Protein AF-A0A0C2BI35-F1 (afdb_monomer_lite)

Secondary structure (DSSP, 8-state):
--HHHHHHHHHHHHHHHHHHHHHHHHHHHHHHHS-GGGGGGGHHHHHTTTT-S-HHHHHHHHHHHHHHHHH-HHHHHHHHHHHHHHHHHTTSTT----------------

Organism: NCBI:txid51022

Foldseek 3Di:
DPPVLVVVLVVLLVCCLPPVVPCVVVSLVVLVPDDLVSCLVVLVVLVVCCPRPDPSSNVSSVVSVVVCCVVPVVSHVVVVVVVVVVVVVVVPPPDPPDPPDDDDDDDDDD

pLDDT: mean 82.6, std 16.99, range [40.78, 96.31]

Structure (mmCIF, N/CA/C/O backbone):
data_AF-A0A0C2BI35-F1
#
_entry.id   AF-A0A0C2BI35-F1
#
loop_
_atom_site.group_PDB
_atom_site.id
_atom_site.type_symbol
_atom_site.label_atom_id
_atom_site.label_alt_id
_atom_site.label_comp_id
_atom_site.label_asym_id
_atom_site.label_entity_id
_atom_site.label_seq_id
_atom_site.pdbx_PDB_ins_code
_atom_site.Cartn_x
_atom_site.Cartn_y
_atom_site.Cartn_z
_atom_site.occupancy
_atom_site.B_iso_or_equiv
_atom_site.auth_seq_id
_atom_site.auth_comp_id
_atom_site.auth_asym_id
_atom_site.auth_atom_id
_atom_site.pdbx_PDB_model_num
ATOM 1 N N . GLY A 1 1 ? 4.440 -2.153 -14.058 1.00 60.31 1 GLY A N 1
ATOM 2 C CA . GLY A 1 1 ? 3.073 -2.559 -14.438 1.00 60.31 1 GLY A CA 1
ATOM 3 C C . GLY A 1 1 ? 2.647 -1.837 -15.695 1.00 60.31 1 GLY A C 1
ATOM 4 O O . GLY A 1 1 ? 3.316 -0.893 -16.102 1.00 60.31 1 GLY A O 1
ATOM 5 N N . THR A 1 2 ? 1.557 -2.258 -16.334 1.00 79.81 2 THR A N 1
ATOM 6 C CA . THR A 1 2 ? 0.955 -1.479 -17.428 1.00 79.81 2 THR A CA 1
ATOM 7 C C . THR A 1 2 ? 0.304 -0.211 -16.860 1.00 79.81 2 THR A C 1
ATOM 9 O O . THR A 1 2 ? -0.189 -0.221 -15.732 1.00 79.81 2 THR A O 1
ATOM 12 N N . ILE A 1 3 ? 0.274 0.887 -17.625 1.00 79.38 3 ILE A N 1
ATOM 13 C CA . ILE A 1 3 ? -0.298 2.180 -17.182 1.00 79.38 3 ILE A CA 1
ATOM 14 C C . ILE A 1 3 ? -1.752 2.010 -16.697 1.00 79.38 3 ILE A C 1
ATOM 16 O O . ILE A 1 3 ? -2.155 2.601 -15.696 1.00 79.38 3 ILE A O 1
ATOM 20 N N . GLY A 1 4 ? -2.518 1.133 -17.357 1.00 85.06 4 GLY A N 1
ATOM 21 C CA . GLY A 1 4 ? -3.879 0.781 -16.947 1.00 85.06 4 GLY A CA 1
ATOM 22 C C . GLY A 1 4 ? -3.951 0.122 -15.566 1.00 85.06 4 GLY A C 1
ATOM 23 O O . GLY A 1 4 ? -4.834 0.461 -14.782 1.00 85.06 4 GLY A O 1
ATOM 24 N N . SER A 1 5 ? -2.995 -0.751 -15.230 1.00 88.19 5 SER A N 1
ATOM 25 C CA . SER A 1 5 ? -2.926 -1.404 -13.916 1.00 88.19 5 SER A CA 1
ATOM 26 C C . SER A 1 5 ? -2.629 -0.404 -12.801 1.00 88.19 5 SER A C 1
ATOM 28 O O . SER A 1 5 ? -3.283 -0.445 -11.766 1.00 88.19 5 SER A O 1
ATOM 30 N N . VAL A 1 6 ? -1.683 0.517 -13.018 1.00 92.31 6 VAL A N 1
ATOM 31 C CA . VAL A 1 6 ? -1.332 1.555 -12.029 1.00 92.31 6 VAL A CA 1
ATOM 32 C C . VAL A 1 6 ? -2.505 2.513 -11.805 1.00 92.31 6 VAL A C 1
ATOM 34 O O . VAL A 1 6 ? -2.829 2.863 -10.673 1.00 92.31 6 VAL A O 1
ATOM 37 N N . SER A 1 7 ? -3.194 2.910 -12.879 1.00 94.44 7 SER A N 1
ATOM 38 C CA . SER A 1 7 ? -4.387 3.755 -12.767 1.00 94.44 7 SER A CA 1
ATOM 39 C C . SER A 1 7 ? -5.510 3.059 -11.990 1.00 94.44 7 SER A C 1
ATOM 41 O O . SER A 1 7 ? -6.158 3.686 -11.150 1.00 94.44 7 SER A O 1
ATOM 43 N N . ALA A 1 8 ? -5.722 1.762 -12.232 1.00 94.50 8 ALA A N 1
ATOM 44 C CA . ALA A 1 8 ? -6.727 0.979 -11.525 1.00 94.50 8 ALA A CA 1
ATOM 45 C C . ALA A 1 8 ? -6.407 0.847 -10.028 1.00 94.50 8 ALA A C 1
ATOM 47 O O . ALA A 1 8 ? -7.272 1.141 -9.203 1.00 94.50 8 ALA A O 1
ATOM 48 N N . THR A 1 9 ? -5.173 0.483 -9.661 1.00 95.12 9 THR A N 1
ATOM 49 C CA . THR A 1 9 ? -4.785 0.322 -8.249 1.00 95.12 9 THR A CA 1
ATOM 50 C C . THR A 1 9 ? -4.858 1.638 -7.477 1.00 95.12 9 THR A 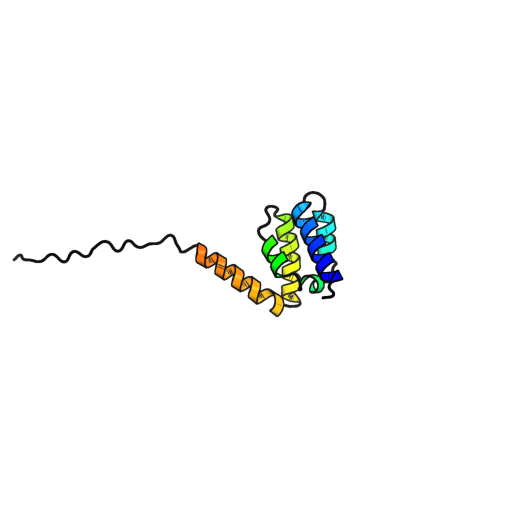C 1
ATOM 52 O O . THR A 1 9 ? -5.372 1.653 -6.359 1.00 95.12 9 THR A O 1
ATOM 55 N N . LEU A 1 10 ? -4.467 2.767 -8.082 1.00 96.31 10 LEU A N 1
ATOM 56 C CA . LEU A 1 10 ? -4.634 4.093 -7.469 1.00 96.31 10 LEU A CA 1
ATOM 57 C C . LEU A 1 10 ? -6.104 4.490 -7.298 1.00 96.31 10 LEU A C 1
ATOM 59 O O . LEU A 1 10 ? -6.460 5.075 -6.275 1.00 96.31 10 LEU A O 1
ATOM 63 N N . ARG A 1 11 ? -6.972 4.179 -8.270 1.00 95.75 11 ARG A N 1
ATOM 64 C CA . ARG A 1 11 ? -8.416 4.442 -8.149 1.00 95.75 11 ARG A CA 1
ATOM 65 C C . ARG A 1 11 ? -9.039 3.617 -7.031 1.00 95.75 11 ARG A C 1
ATOM 67 O O . ARG A 1 11 ? -9.788 4.176 -6.238 1.00 95.75 11 ARG A O 1
ATOM 74 N N . ILE A 1 12 ? -8.698 2.331 -6.934 1.00 95.50 12 ILE A N 1
ATOM 75 C CA . ILE A 1 12 ? -9.182 1.456 -5.856 1.00 95.50 12 ILE A CA 1
ATOM 76 C C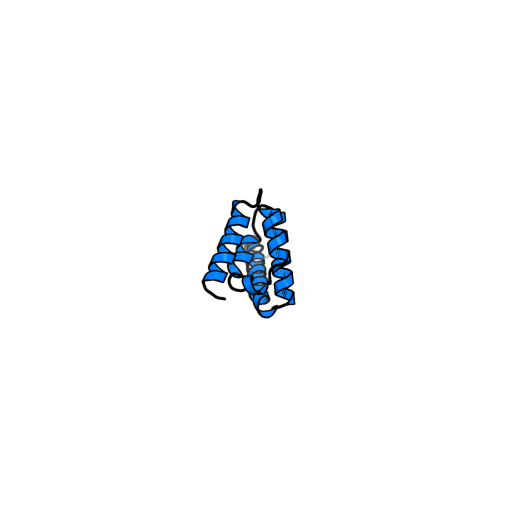 . ILE A 1 12 ? -8.689 1.965 -4.497 1.00 95.50 12 ILE A C 1
ATOM 78 O O . ILE A 1 12 ? -9.491 2.114 -3.579 1.00 95.50 12 ILE A O 1
ATOM 82 N N . LEU A 1 13 ? -7.405 2.320 -4.380 1.00 95.38 13 LEU A N 1
ATOM 83 C CA . LEU A 1 13 ? -6.853 2.903 -3.155 1.00 95.38 13 LEU A CA 1
ATOM 84 C C . LEU A 1 13 ? -7.542 4.228 -2.787 1.00 95.38 13 LEU A C 1
ATOM 86 O O . LEU A 1 13 ? -7.820 4.485 -1.619 1.00 95.38 13 LEU A O 1
ATOM 90 N N . GLY A 1 14 ? -7.845 5.063 -3.783 1.00 94.44 14 GLY A N 1
ATOM 91 C CA . GLY A 1 14 ? -8.570 6.316 -3.595 1.00 94.44 14 GLY A CA 1
ATOM 92 C C . GLY A 1 14 ? -10.017 6.114 -3.142 1.00 94.44 14 GLY A C 1
ATOM 93 O O . GLY A 1 14 ? -10.490 6.872 -2.299 1.00 94.44 14 GLY A O 1
ATOM 94 N N . LEU A 1 15 ? -10.706 5.094 -3.664 1.00 94.94 15 LEU A N 1
ATOM 95 C CA . LEU A 1 15 ? -12.049 4.712 -3.219 1.00 94.94 15 LEU A CA 1
ATOM 96 C C . LEU A 1 15 ? -12.025 4.209 -1.779 1.00 94.94 15 LEU A C 1
ATOM 98 O O . LEU A 1 15 ? -12.828 4.674 -0.974 1.00 94.94 15 LEU A O 1
ATOM 102 N N . LEU A 1 16 ? -11.067 3.340 -1.443 1.00 93.25 16 LEU A N 1
ATOM 103 C CA . LEU A 1 16 ? -10.878 2.868 -0.076 1.00 93.25 16 LEU A CA 1
ATOM 104 C C . LEU A 1 16 ? -10.631 4.042 0.875 1.00 93.25 16 LEU A C 1
ATOM 106 O O . LEU A 1 16 ? -11.283 4.133 1.896 1.00 93.25 16 LEU A O 1
ATOM 110 N N . ALA A 1 17 ? -9.755 4.985 0.526 1.00 91.19 17 ALA A N 1
ATOM 111 C CA . ALA A 1 17 ? -9.435 6.112 1.404 1.00 91.19 17 ALA A CA 1
ATOM 112 C C . ALA A 1 17 ? -10.561 7.157 1.547 1.00 91.19 17 ALA A C 1
ATOM 114 O O . ALA A 1 17 ? -10.553 7.920 2.507 1.00 91.19 17 ALA A O 1
ATOM 115 N N . LYS A 1 18 ? -11.491 7.259 0.586 1.00 92.75 18 LYS A N 1
ATOM 116 C CA . LYS A 1 18 ? -12.567 8.273 0.598 1.00 92.75 18 LYS A CA 1
ATOM 117 C C . LYS A 1 18 ? -13.922 7.737 1.049 1.00 92.75 18 LYS A C 1
ATOM 119 O O . LYS A 1 18 ? -14.734 8.505 1.549 1.00 92.75 18 LYS A O 1
ATOM 124 N N . HIS A 1 19 ? -14.181 6.457 0.808 1.00 93.12 19 HIS A N 1
ATOM 125 C CA . HIS A 1 19 ? -15.493 5.831 0.975 1.00 93.12 19 HIS A CA 1
ATOM 126 C C . HIS A 1 19 ? -15.388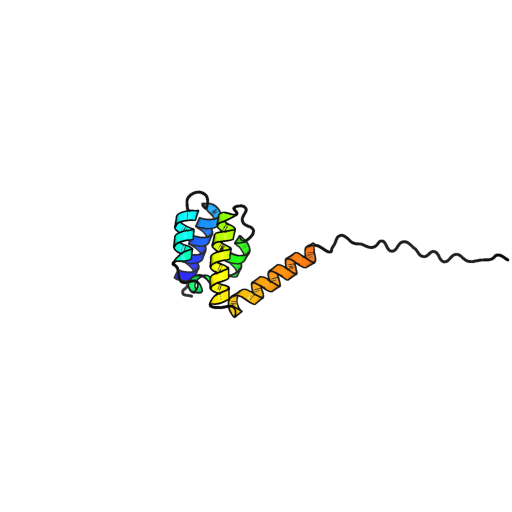 4.497 1.726 1.00 93.12 19 HIS A C 1
ATOM 128 O O . HIS A 1 19 ? -16.170 3.576 1.477 1.00 93.12 19 HIS A O 1
ATOM 134 N N . ALA A 1 20 ? -14.406 4.382 2.624 1.00 88.19 20 ALA A N 1
ATOM 135 C CA . ALA A 1 20 ? -14.169 3.179 3.413 1.00 88.19 20 ALA A CA 1
ATOM 136 C C . ALA A 1 20 ? -15.427 2.705 4.152 1.00 88.19 20 ALA A C 1
ATOM 138 O O . ALA A 1 20 ? -15.691 1.511 4.151 1.00 88.19 20 ALA A O 1
ATOM 139 N N . ASP A 1 21 ? -16.231 3.621 4.696 1.00 88.94 21 ASP A N 1
ATOM 140 C CA . ASP A 1 21 ? -17.414 3.302 5.510 1.00 88.94 21 ASP A CA 1
ATOM 141 C C . ASP A 1 21 ? -18.402 2.344 4.824 1.00 88.94 21 ASP A C 1
ATOM 143 O O . ASP A 1 21 ? -19.085 1.571 5.487 1.00 88.94 21 ASP A O 1
ATOM 147 N N . PHE A 1 22 ? -18.466 2.376 3.489 1.00 90.62 22 PHE A N 1
ATOM 148 C CA . PHE A 1 22 ? -19.378 1.545 2.698 1.00 90.62 22 PHE A CA 1
ATOM 149 C C . PHE A 1 22 ? -18.661 0.496 1.850 1.00 90.62 22 PHE A C 1
ATOM 151 O O . PHE A 1 22 ? -19.237 -0.543 1.533 1.00 90.62 22 PHE A O 1
ATOM 158 N N . LEU A 1 23 ? -17.430 0.783 1.419 1.00 92.69 23 LEU A N 1
ATOM 159 C CA . LEU A 1 23 ? -16.722 -0.041 0.438 1.00 92.69 23 LEU A CA 1
ATOM 160 C C . LEU A 1 23 ? -15.640 -0.928 1.049 1.00 92.69 23 LEU A C 1
ATOM 162 O O . LEU A 1 23 ? -15.100 -1.768 0.327 1.00 92.69 23 LEU A O 1
ATOM 166 N N . HIS A 1 24 ? -15.317 -0.752 2.335 1.00 93.31 24 HIS A N 1
ATOM 167 C CA . HIS A 1 24 ? -14.234 -1.472 2.998 1.00 93.31 24 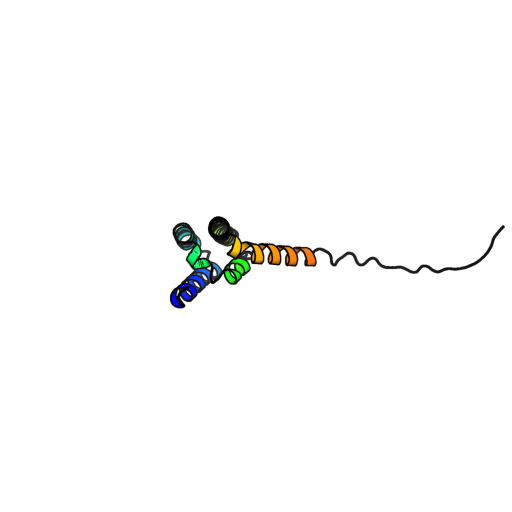HIS A CA 1
ATOM 168 C C . HIS A 1 24 ? -14.331 -2.982 2.774 1.00 93.31 24 HIS A C 1
ATOM 170 O O . HIS A 1 24 ? -13.406 -3.553 2.214 1.00 93.31 24 HIS A O 1
ATOM 176 N N . ASP A 1 25 ? -15.459 -3.609 3.106 1.00 93.50 25 ASP A N 1
ATOM 177 C CA . ASP A 1 25 ? -15.577 -5.074 3.091 1.00 93.50 25 ASP A CA 1
ATOM 178 C C . ASP A 1 25 ? -15.380 -5.675 1.694 1.00 93.50 25 ASP A C 1
ATOM 180 O O . ASP A 1 25 ? -14.697 -6.688 1.523 1.00 93.50 25 ASP A O 1
ATOM 184 N N . VAL A 1 26 ? -15.933 -5.020 0.668 1.00 94.75 26 VAL A N 1
ATOM 185 C CA . VAL A 1 26 ? -15.795 -5.454 -0.729 1.00 94.75 26 VAL A CA 1
ATOM 186 C C . VAL A 1 26 ? -14.359 -5.268 -1.211 1.00 94.75 26 VAL A C 1
ATOM 188 O O . VAL A 1 26 ? -13.799 -6.162 -1.852 1.00 94.75 26 VAL A O 1
ATOM 191 N N . ILE A 1 27 ? -13.749 -4.117 -0.910 1.00 93.69 27 ILE A N 1
ATOM 192 C CA . ILE A 1 27 ? -12.377 -3.825 -1.330 1.00 93.69 27 ILE A CA 1
ATOM 193 C C . ILE A 1 27 ? -11.396 -4.733 -0.596 1.00 93.69 27 ILE A C 1
ATOM 195 O O . ILE A 1 27 ? -10.533 -5.305 -1.247 1.00 93.69 27 ILE A O 1
ATOM 199 N N . ASP A 1 28 ? -11.538 -4.916 0.711 1.00 94.56 28 ASP A N 1
ATOM 200 C CA . ASP A 1 28 ? -10.677 -5.755 1.543 1.00 94.56 28 ASP A CA 1
ATOM 201 C C . ASP A 1 28 ? -10.733 -7.229 1.102 1.00 94.56 28 ASP A C 1
ATOM 203 O O . ASP A 1 28 ? -9.700 -7.879 0.905 1.00 94.56 28 ASP A O 1
ATOM 207 N N . GLN A 1 29 ? -11.929 -7.741 0.788 1.00 94.50 29 GLN A N 1
ATOM 208 C CA . GLN A 1 29 ? -12.056 -9.062 0.173 1.00 94.50 29 GLN A CA 1
ATOM 209 C C . GLN A 1 29 ? -11.347 -9.132 -1.189 1.00 94.50 29 GLN A C 1
ATOM 211 O O . GLN A 1 29 ? -10.637 -10.102 -1.469 1.00 94.50 29 GLN A O 1
ATOM 216 N N . GLY A 1 30 ? -11.489 -8.093 -2.016 1.00 93.31 30 GLY A N 1
ATOM 217 C CA . GLY A 1 30 ? -10.763 -7.960 -3.279 1.00 93.31 30 GLY A CA 1
ATOM 218 C C . GLY A 1 30 ? -9.244 -7.933 -3.085 1.00 93.31 30 GLY A C 1
ATOM 219 O O . GLY A 1 30 ? -8.514 -8.636 -3.788 1.00 93.31 30 GLY A O 1
ATOM 220 N N . LEU A 1 31 ? -8.755 -7.185 -2.095 1.00 93.56 31 LEU A N 1
ATOM 221 C CA . LEU A 1 31 ? -7.342 -7.109 -1.744 1.00 93.56 31 LEU A CA 1
ATOM 222 C C . LEU A 1 31 ? -6.810 -8.478 -1.341 1.00 93.56 31 LEU A C 1
ATOM 224 O O . LEU A 1 31 ? -5.695 -8.802 -1.729 1.00 93.56 31 LEU A O 1
ATOM 228 N N . ARG A 1 32 ? -7.577 -9.302 -0.616 1.00 92.38 32 ARG A N 1
ATOM 229 C CA . ARG A 1 32 ? -7.156 -10.654 -0.206 1.00 92.38 32 ARG A CA 1
ATOM 230 C C . ARG A 1 32 ? -6.939 -11.628 -1.359 1.00 92.38 32 ARG A C 1
ATOM 232 O O . ARG A 1 32 ? -6.004 -12.419 -1.294 1.00 92.38 32 ARG A O 1
ATOM 239 N N . VAL A 1 33 ? -7.773 -11.567 -2.392 1.00 92.38 33 VAL A N 1
ATOM 240 C CA . VAL A 1 33 ? -7.722 -12.513 -3.524 1.00 92.38 33 VAL A CA 1
ATOM 241 C C . VAL A 1 33 ? -6.828 -12.045 -4.672 1.00 92.38 33 VAL A C 1
ATOM 243 O O . VAL A 1 33 ? -6.424 -12.844 -5.514 1.00 92.38 33 VAL A O 1
ATOM 246 N N . THR A 1 34 ? -6.531 -10.748 -4.733 1.00 92.75 34 THR A N 1
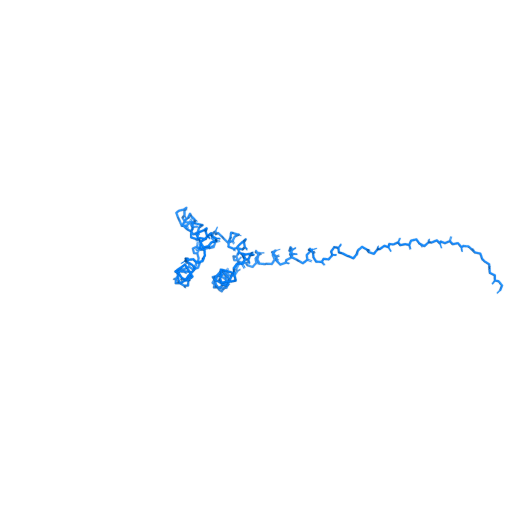ATOM 247 C CA . THR A 1 34 ? -5.747 -10.160 -5.822 1.00 92.75 34 THR A CA 1
ATOM 248 C C . THR A 1 34 ? -4.257 -10.441 -5.639 1.00 92.75 34 THR A C 1
ATOM 250 O O . THR A 1 34 ? -3.729 -10.355 -4.531 1.00 92.75 34 THR A O 1
ATOM 253 N N . ASN A 1 35 ? -3.562 -10.698 -6.750 1.00 91.69 35 ASN A N 1
ATOM 254 C CA . ASN A 1 35 ? -2.106 -10.825 -6.781 1.00 91.69 35 ASN A CA 1
ATOM 255 C C . ASN A 1 35 ? -1.433 -9.548 -6.240 1.00 91.69 35 ASN A C 1
ATOM 257 O O . ASN A 1 35 ? -1.604 -8.454 -6.792 1.00 91.69 35 ASN A O 1
ATOM 261 N N . GLU A 1 36 ? -0.644 -9.687 -5.176 1.00 90.81 36 GLU A N 1
ATOM 262 C CA . GLU A 1 36 ? 0.009 -8.579 -4.480 1.00 90.81 36 GLU A CA 1
ATOM 263 C C . GLU A 1 36 ? 1.017 -7.817 -5.360 1.00 90.81 36 GLU A C 1
ATOM 265 O O . GLU A 1 36 ? 1.234 -6.622 -5.159 1.00 90.81 36 GLU A O 1
ATOM 270 N N . HIS A 1 37 ? 1.577 -8.441 -6.402 1.00 90.44 37 HIS A N 1
ATOM 271 C CA . HIS A 1 37 ? 2.543 -7.787 -7.289 1.00 90.44 37 HIS A CA 1
ATOM 272 C C . HIS A 1 37 ? 1.938 -6.669 -8.143 1.00 90.44 37 HIS A C 1
ATOM 274 O O . HIS A 1 37 ? 2.688 -5.833 -8.647 1.00 90.44 37 HIS A O 1
ATOM 280 N N . LEU A 1 38 ? 0.609 -6.608 -8.292 1.00 91.44 38 LEU A N 1
ATOM 281 C CA . LEU A 1 38 ? -0.064 -5.484 -8.961 1.00 91.44 38 LEU A CA 1
ATOM 282 C C . LEU A 1 38 ? 0.068 -4.178 -8.168 1.00 91.44 38 LEU A C 1
ATOM 284 O O . LEU A 1 38 ? 0.004 -3.088 -8.734 1.00 91.44 38 LEU A O 1
ATOM 288 N N . TRP A 1 39 ? 0.289 -4.294 -6.861 1.00 92.88 39 TRP A N 1
ATOM 289 C CA . TRP A 1 39 ? 0.332 -3.181 -5.922 1.00 92.88 39 TRP A CA 1
ATOM 290 C C . TRP A 1 39 ? 1.746 -2.616 -5.735 1.00 92.88 39 TRP A C 1
ATOM 292 O O . TRP A 1 39 ? 1.904 -1.519 -5.203 1.00 92.88 39 TRP A O 1
ATOM 302 N N . LYS A 1 40 ? 2.778 -3.317 -6.229 1.00 90.94 40 LYS A N 1
ATOM 303 C CA . LYS A 1 40 ? 4.190 -2.935 -6.046 1.00 90.94 40 LYS A CA 1
ATOM 304 C C . LYS A 1 40 ? 4.538 -1.569 -6.646 1.00 90.94 40 LYS A C 1
ATOM 306 O O . LYS A 1 40 ? 5.340 -0.832 -6.086 1.00 90.94 40 LYS A O 1
ATOM 311 N N . ASP A 1 41 ? 3.914 -1.228 -7.773 1.00 90.81 41 ASP A N 1
ATOM 312 C CA . ASP A 1 41 ? 4.207 0.003 -8.515 1.00 90.81 41 ASP A CA 1
ATOM 313 C C . ASP A 1 41 ? 3.640 1.252 -7.817 1.00 90.81 41 ASP A C 1
ATOM 315 O O . ASP A 1 41 ? 3.974 2.373 -8.196 1.00 90.81 41 ASP A O 1
ATOM 319 N N . ILE A 1 42 ? 2.786 1.063 -6.803 1.00 93.81 42 ILE A N 1
ATOM 320 C CA . ILE A 1 42 ? 2.168 2.138 -6.019 1.00 93.81 42 ILE A CA 1
ATOM 321 C C . ILE A 1 42 ? 2.509 2.043 -4.524 1.00 93.81 42 ILE A C 1
ATOM 323 O O . ILE A 1 42 ? 1.771 2.527 -3.664 1.00 93.81 42 ILE A O 1
ATOM 327 N N . LEU A 1 43 ? 3.630 1.394 -4.201 1.00 93.25 43 LEU A N 1
ATOM 328 C CA . LEU A 1 43 ? 4.104 1.205 -2.831 1.00 93.25 43 LEU A CA 1
ATOM 329 C C . LEU A 1 43 ? 4.155 2.502 -2.007 1.00 93.25 43 LEU A C 1
ATOM 331 O O . LEU A 1 43 ? 3.579 2.509 -0.917 1.00 93.25 43 LEU A O 1
ATOM 335 N N . PRO A 1 44 ? 4.759 3.608 -2.491 1.00 91.81 44 PRO A N 1
ATOM 336 C CA . PRO A 1 44 ? 4.781 4.865 -1.740 1.00 91.81 44 PRO A CA 1
ATOM 337 C C . PRO A 1 44 ? 3.379 5.349 -1.344 1.00 91.81 44 PRO A C 1
ATOM 339 O O . PRO A 1 44 ? 3.173 5.845 -0.237 1.00 91.81 44 PRO A O 1
ATOM 342 N N . GLN A 1 45 ? 2.394 5.168 -2.226 1.00 94.75 45 GLN A N 1
ATOM 343 C CA . GLN A 1 45 ? 1.011 5.574 -1.993 1.00 94.75 45 GLN A CA 1
ATOM 344 C C . GLN A 1 45 ? 0.320 4.676 -0.962 1.00 94.75 45 GLN A C 1
ATOM 346 O O . GLN A 1 45 ? -0.454 5.185 -0.154 1.00 94.75 45 GLN A O 1
ATOM 351 N N . LEU A 1 46 ? 0.616 3.372 -0.944 1.00 95.12 46 LEU A N 1
ATOM 352 C CA . LEU A 1 46 ? 0.117 2.454 0.088 1.00 95.12 46 LEU A CA 1
ATOM 353 C C . LEU A 1 46 ? 0.666 2.829 1.467 1.00 95.12 46 LEU A C 1
ATOM 355 O O . LEU A 1 46 ? -0.107 2.975 2.414 1.00 95.12 46 LEU A O 1
ATOM 359 N N . PHE A 1 47 ? 1.976 3.076 1.566 1.00 92.88 47 PHE A N 1
ATOM 360 C CA . PHE A 1 47 ? 2.616 3.522 2.807 1.00 92.88 47 PHE A CA 1
ATOM 361 C C . PHE A 1 47 ? 2.037 4.848 3.312 1.00 92.88 47 PHE A C 1
ATOM 363 O O . PHE A 1 47 ? 1.700 4.965 4.488 1.00 92.88 47 PHE A O 1
ATOM 370 N N . ALA A 1 48 ? 1.809 5.816 2.420 1.00 91.69 48 ALA A N 1
ATOM 371 C CA . ALA A 1 48 ? 1.196 7.099 2.767 1.00 91.69 48 ALA A CA 1
ATOM 372 C C . ALA A 1 48 ? -0.254 6.988 3.286 1.00 91.69 48 ALA A C 1
ATOM 374 O O . ALA A 1 48 ? -0.830 7.986 3.732 1.00 91.69 48 ALA A O 1
ATOM 375 N N . ARG A 1 49 ? -0.896 5.818 3.177 1.00 93.25 49 ARG A N 1
ATOM 376 C CA . ARG A 1 49 ? -2.238 5.541 3.714 1.00 93.25 49 ARG A CA 1
ATOM 377 C C . ARG A 1 49 ? -2.218 4.708 5.000 1.00 93.25 49 ARG A C 1
ATOM 379 O O . ARG A 1 49 ? -3.276 4.515 5.589 1.00 93.25 49 ARG A O 1
ATOM 386 N N . LEU A 1 50 ? -1.050 4.308 5.510 1.00 91.12 50 LEU A N 1
ATOM 387 C CA . LEU A 1 50 ? -0.945 3.662 6.826 1.00 91.12 50 LEU A CA 1
ATOM 388 C C . LEU A 1 50 ? -1.282 4.603 7.995 1.00 91.12 50 LEU A C 1
ATOM 390 O O . LEU A 1 50 ? -1.581 4.125 9.079 1.00 91.12 50 LEU A O 1
ATOM 394 N N . SER A 1 51 ? -1.313 5.920 7.782 1.00 87.62 51 SER A N 1
ATOM 395 C CA . SER A 1 51 ? -1.762 6.915 8.774 1.00 87.62 51 SER A CA 1
ATOM 396 C C . SER A 1 51 ? -3.253 7.272 8.657 1.00 87.62 51 SER A C 1
ATOM 398 O O . SER A 1 51 ? -3.689 8.293 9.181 1.00 87.62 51 SER A O 1
ATOM 400 N N . HIS A 1 52 ? -4.046 6.480 7.929 1.00 91.06 52 HIS A N 1
ATOM 401 C CA . HIS A 1 52 ? -5.480 6.725 7.756 1.00 91.06 52 HIS A CA 1
ATOM 402 C C . HIS A 1 52 ? -6.231 6.667 9.102 1.00 91.06 52 HIS A C 1
ATOM 404 O O . HIS A 1 52 ? -5.895 5.801 9.906 1.00 91.06 52 HIS A O 1
ATOM 410 N N . PRO A 1 53 ? -7.249 7.513 9.370 1.00 89.94 53 PRO A N 1
ATOM 411 C CA . PRO A 1 53 ? -7.947 7.549 10.664 1.00 89.94 53 PRO A CA 1
ATOM 412 C C . PRO A 1 53 ? -8.655 6.235 11.027 1.00 89.94 53 PRO A C 1
ATOM 414 O O . PRO A 1 53 ? -8.605 5.807 12.181 1.00 89.94 53 PRO A O 1
ATOM 417 N N . MET A 1 54 ? -9.245 5.544 10.049 1.00 91.62 54 MET A N 1
ATOM 418 C CA . MET A 1 54 ? -9.911 4.252 10.272 1.00 91.62 54 MET A CA 1
ATOM 419 C C . MET A 1 54 ? -8.920 3.097 10.402 1.00 91.62 54 MET A C 1
ATOM 421 O O . MET A 1 54 ? -8.034 2.948 9.555 1.00 91.62 54 MET A O 1
ATOM 425 N N . LYS A 1 55 ? -9.093 2.268 11.437 1.00 92.25 55 LYS A N 1
ATOM 426 C CA . LYS A 1 55 ? -8.189 1.158 11.779 1.00 92.25 55 LYS A CA 1
ATOM 427 C C . LYS A 1 55 ? -8.272 0.020 10.774 1.00 92.25 55 LYS A C 1
ATOM 429 O O . LYS A 1 55 ? -7.246 -0.517 10.380 1.00 92.25 55 LYS A O 1
ATOM 434 N N . GLU A 1 56 ? -9.473 -0.272 10.320 1.00 92.12 56 GLU A N 1
ATOM 435 C CA . GLU A 1 56 ? -9.832 -1.358 9.416 1.00 92.12 56 GLU A CA 1
ATOM 436 C C . GLU A 1 56 ? -9.119 -1.185 8.066 1.00 92.12 56 GLU A C 1
ATOM 438 O O . GLU A 1 56 ? -8.486 -2.103 7.544 1.00 92.12 56 GLU A O 1
ATOM 443 N N . VAL A 1 57 ? -9.087 0.053 7.556 1.00 93.38 57 VAL A N 1
ATOM 444 C CA . VAL A 1 57 ? -8.324 0.413 6.351 1.00 93.38 57 VAL A CA 1
ATOM 445 C C . VAL A 1 57 ? -6.825 0.196 6.560 1.00 93.38 57 VAL A C 1
ATOM 447 O O . VAL A 1 57 ? -6.162 -0.368 5.689 1.00 93.38 57 VAL A O 1
ATOM 450 N N . ARG A 1 58 ? -6.276 0.620 7.709 1.00 94.56 58 ARG A N 1
ATOM 451 C CA . ARG A 1 58 ? -4.850 0.415 8.020 1.00 94.56 58 ARG A CA 1
ATOM 452 C C . ARG A 1 58 ? -4.508 -1.071 8.088 1.00 94.56 58 ARG A C 1
ATOM 454 O O . ARG A 1 58 ? -3.493 -1.470 7.529 1.00 94.56 58 ARG A O 1
ATOM 461 N N . GLU A 1 59 ? -5.345 -1.878 8.732 1.00 94.81 59 GLU A N 1
ATOM 462 C CA . GLU A 1 59 ? -5.157 -3.328 8.859 1.00 94.81 59 GLU A CA 1
ATOM 463 C C . GLU A 1 59 ? -5.224 -4.032 7.501 1.00 94.81 59 GLU A C 1
ATOM 465 O O . GLU A 1 59 ? -4.356 -4.849 7.196 1.00 94.81 59 GLU A O 1
ATOM 470 N N . SER A 1 60 ? -6.174 -3.653 6.645 1.00 94.31 60 SER A N 1
ATOM 471 C CA . SER A 1 60 ? -6.297 -4.182 5.280 1.00 94.31 60 SER A CA 1
ATOM 472 C C . SER A 1 60 ? -5.056 -3.887 4.430 1.00 94.31 60 SER A C 1
ATOM 474 O O . SER A 1 60 ? -4.514 -4.769 3.755 1.00 94.31 60 SER A O 1
ATOM 476 N N . LEU A 1 61 ? -4.557 -2.646 4.490 1.00 95.00 61 LEU A N 1
ATOM 477 C CA . LEU A 1 61 ? -3.332 -2.246 3.792 1.00 95.00 61 LEU A CA 1
ATOM 478 C C . LEU A 1 61 ? -2.092 -2.929 4.373 1.00 95.00 61 LEU A C 1
ATOM 480 O O . LEU A 1 61 ? -1.222 -3.359 3.615 1.00 95.00 61 LEU A O 1
ATOM 484 N N . LEU A 1 62 ? -2.018 -3.068 5.698 1.00 94.81 62 LEU A N 1
ATOM 485 C CA . LEU A 1 62 ? -0.924 -3.765 6.362 1.00 94.81 62 LEU A CA 1
ATOM 486 C C . LEU A 1 62 ? -0.898 -5.243 5.964 1.00 94.81 62 LEU A C 1
ATOM 488 O O . LEU A 1 62 ? 0.164 -5.743 5.615 1.00 94.81 62 LEU A O 1
ATOM 492 N N . ALA A 1 63 ? -2.048 -5.917 5.919 1.00 95.19 63 ALA A N 1
ATOM 493 C CA . ALA A 1 63 ? -2.144 -7.308 5.483 1.00 95.19 63 ALA A CA 1
ATOM 494 C C . ALA A 1 63 ? -1.660 -7.492 4.034 1.00 95.19 63 ALA A C 1
ATOM 496 O O . ALA A 1 63 ? -0.919 -8.434 3.742 1.00 95.19 63 ALA A O 1
ATOM 497 N N . LEU A 1 64 ? -2.027 -6.577 3.128 1.00 95.12 64 LEU A N 1
ATOM 498 C CA . LEU A 1 64 ? -1.512 -6.564 1.756 1.00 95.12 64 LEU A CA 1
ATOM 499 C C . LEU A 1 64 ? 0.015 -6.382 1.726 1.00 95.12 64 LEU A C 1
ATOM 501 O O . LEU A 1 64 ? 0.710 -7.138 1.044 1.00 95.12 64 LEU A O 1
ATOM 505 N N . LEU A 1 65 ? 0.538 -5.405 2.474 1.00 94.69 65 LEU A N 1
ATOM 506 C CA . LEU A 1 65 ? 1.976 -5.144 2.556 1.00 94.69 65 LEU A CA 1
ATOM 507 C C . LEU A 1 65 ? 2.735 -6.326 3.163 1.00 94.69 65 LEU A C 1
ATOM 509 O O . LEU A 1 65 ? 3.799 -6.665 2.660 1.00 94.69 65 LEU A O 1
ATOM 513 N N . SER A 1 66 ? 2.188 -7.002 4.175 1.00 94.12 66 SER A N 1
ATOM 514 C CA . SER A 1 66 ? 2.788 -8.205 4.758 1.00 94.12 66 SER A CA 1
ATOM 515 C C . SER A 1 66 ? 2.928 -9.322 3.728 1.00 94.12 66 SER A C 1
ATOM 517 O O . SER A 1 66 ? 3.993 -9.930 3.640 1.00 94.12 66 SER A O 1
ATOM 519 N N . ARG A 1 67 ? 1.908 -9.557 2.890 1.00 94.75 67 ARG A N 1
ATOM 520 C CA . ARG A 1 67 ? 2.032 -10.533 1.793 1.00 94.75 67 ARG A CA 1
ATOM 521 C C . ARG A 1 67 ? 3.100 -10.120 0.785 1.00 94.75 67 ARG A C 1
ATOM 523 O O . ARG A 1 67 ? 3.900 -10.955 0.372 1.00 94.75 67 ARG A O 1
ATOM 530 N N . LEU A 1 68 ? 3.165 -8.832 0.445 1.00 93.81 68 LEU A N 1
ATOM 531 C CA . LEU A 1 68 ? 4.195 -8.312 -0.453 1.00 93.81 68 LEU A CA 1
ATOM 532 C C . LEU A 1 68 ? 5.603 -8.403 0.156 1.00 93.81 68 LEU A C 1
ATOM 534 O O . LEU A 1 68 ? 6.555 -8.664 -0.571 1.00 93.81 68 LEU A O 1
ATOM 538 N N . CYS A 1 69 ? 5.752 -8.256 1.474 1.00 93.19 69 CYS A N 1
ATOM 539 C CA . CYS A 1 69 ? 7.014 -8.511 2.171 1.00 93.19 69 CYS A CA 1
ATOM 540 C C . CYS A 1 69 ? 7.438 -9.977 2.050 1.00 93.19 69 CYS A C 1
ATOM 542 O O . CYS A 1 69 ? 8.626 -10.250 1.894 1.00 93.19 69 CYS A O 1
ATOM 544 N N . CYS A 1 70 ? 6.490 -10.915 2.112 1.00 92.88 70 CYS A N 1
ATOM 545 C CA . CYS A 1 70 ? 6.782 -12.337 1.947 1.00 92.88 70 CYS A CA 1
ATOM 546 C C . CYS A 1 70 ? 7.178 -12.685 0.505 1.00 92.88 70 CYS A C 1
ATOM 548 O O . CYS A 1 70 ? 8.108 -13.466 0.314 1.00 92.88 70 CYS A O 1
ATOM 550 N N . SER A 1 71 ? 6.510 -12.117 -0.507 1.00 93.00 71 SER A N 1
ATOM 551 C CA . SER A 1 71 ? 6.780 -12.456 -1.915 1.00 93.00 71 SER A CA 1
ATOM 552 C C . SER A 1 71 ? 7.884 -11.619 -2.567 1.00 93.00 71 SER A C 1
ATOM 554 O O . SER A 1 71 ? 8.605 -12.110 -3.434 1.00 93.00 71 SER A O 1
ATOM 556 N N . ALA A 1 72 ? 8.055 -10.363 -2.157 1.00 90.88 72 ALA A N 1
ATOM 557 C CA . ALA A 1 72 ? 9.031 -9.424 -2.707 1.00 90.88 72 ALA A CA 1
ATOM 558 C C . ALA A 1 72 ? 9.635 -8.523 -1.607 1.00 90.88 72 ALA A C 1
ATOM 560 O O . ALA A 1 72 ? 9.449 -7.302 -1.630 1.00 90.88 72 ALA A O 1
ATOM 561 N N . PRO A 1 73 ? 10.418 -9.084 -0.664 1.00 91.25 73 PRO A N 1
ATOM 562 C CA . PRO A 1 73 ? 10.958 -8.330 0.472 1.00 91.25 73 PRO A CA 1
ATOM 563 C C . PRO A 1 73 ? 11.809 -7.131 0.034 1.00 91.25 73 PRO A C 1
ATOM 565 O O . PRO A 1 73 ? 11.691 -6.038 0.584 1.00 91.25 73 PRO A O 1
ATOM 568 N N . HIS A 1 74 ? 12.608 -7.303 -1.023 1.00 91.31 74 HIS A N 1
ATOM 569 C CA . HIS A 1 74 ? 13.461 -6.255 -1.587 1.00 91.31 74 HIS A CA 1
ATOM 570 C C . HIS A 1 74 ? 12.686 -5.003 -2.034 1.00 91.31 74 HIS A C 1
ATOM 572 O O . HIS A 1 74 ? 13.255 -3.916 -2.045 1.00 91.31 74 HIS A O 1
ATOM 578 N N . ALA A 1 75 ? 11.400 -5.131 -2.383 1.00 88.88 75 ALA A N 1
ATOM 579 C CA . ALA A 1 75 ? 10.574 -3.999 -2.796 1.00 88.88 75 ALA A CA 1
ATOM 580 C C . ALA A 1 75 ? 10.083 -3.156 -1.605 1.00 88.88 75 ALA A C 1
ATOM 582 O O . ALA A 1 75 ? 9.832 -1.964 -1.766 1.00 88.88 75 ALA A O 1
ATOM 583 N N . VAL A 1 76 ? 9.945 -3.757 -0.418 1.00 91.62 76 VAL A N 1
ATOM 584 C CA . VAL A 1 76 ? 9.276 -3.131 0.736 1.00 91.62 76 VAL A CA 1
ATOM 585 C C . VAL A 1 76 ? 10.265 -2.634 1.793 1.00 91.62 76 VAL A C 1
ATOM 587 O O . VAL A 1 76 ? 10.040 -1.581 2.391 1.00 91.62 76 VAL A O 1
ATOM 590 N N . VAL A 1 77 ? 11.377 -3.351 1.998 1.00 91.12 77 VAL A N 1
ATOM 591 C CA . VAL A 1 77 ? 12.331 -3.109 3.100 1.00 91.12 77 VAL A CA 1
ATOM 592 C C . VAL A 1 77 ? 12.823 -1.664 3.153 1.00 91.12 77 VAL A C 1
ATOM 594 O O . VAL A 1 77 ? 12.798 -1.063 4.223 1.00 91.12 77 VAL A O 1
ATOM 597 N N . PHE A 1 78 ? 13.224 -1.082 2.019 1.00 89.38 78 PHE A N 1
ATOM 598 C CA . PHE A 1 78 ? 13.737 0.290 2.005 1.00 89.38 78 PHE A CA 1
ATOM 599 C C . PHE A 1 78 ? 12.699 1.298 2.512 1.00 89.38 78 PHE A C 1
ATOM 601 O O . PHE A 1 78 ? 13.004 2.099 3.388 1.00 89.38 78 PHE A O 1
ATOM 608 N N . GLN A 1 79 ? 11.465 1.225 2.005 1.00 86.69 79 GLN A N 1
ATOM 609 C CA . GLN A 1 79 ? 10.391 2.144 2.394 1.00 86.69 79 GLN A CA 1
ATOM 610 C C . GLN A 1 79 ? 10.015 1.979 3.871 1.00 86.69 79 GLN A C 1
ATOM 612 O O . GLN A 1 79 ? 9.791 2.967 4.566 1.00 86.69 79 GLN A O 1
ATOM 617 N N . ALA A 1 80 ? 9.991 0.737 4.365 1.00 88.19 80 ALA A N 1
ATOM 618 C CA . ALA A 1 80 ? 9.695 0.447 5.764 1.00 88.19 80 ALA A CA 1
ATOM 619 C C . ALA A 1 80 ? 10.774 1.001 6.709 1.00 88.19 80 ALA A C 1
ATOM 621 O O . ALA A 1 80 ? 10.449 1.663 7.695 1.00 88.19 80 ALA A O 1
ATOM 622 N N . VAL A 1 81 ? 12.053 0.770 6.394 1.00 88.44 81 VAL A N 1
ATOM 623 C CA . VAL A 1 81 ? 13.179 1.249 7.211 1.00 88.44 81 VAL A CA 1
ATOM 624 C C . VAL A 1 81 ? 13.286 2.770 7.151 1.00 88.44 81 VAL A C 1
ATOM 626 O O . VAL A 1 81 ? 13.367 3.406 8.197 1.00 88.44 81 VAL A O 1
ATOM 629 N N . ALA A 1 82 ? 13.218 3.363 5.955 1.00 86.25 82 ALA A N 1
ATOM 630 C CA . ALA A 1 82 ? 13.266 4.814 5.790 1.00 86.25 82 ALA A CA 1
ATOM 631 C C . ALA A 1 82 ? 12.129 5.507 6.560 1.00 86.25 82 ALA A C 1
ATOM 633 O O . ALA A 1 82 ? 12.375 6.482 7.268 1.00 86.25 82 ALA A O 1
ATOM 634 N N . GLY A 1 83 ? 10.907 4.964 6.494 1.00 82.50 83 GLY A N 1
ATOM 635 C CA . GLY A 1 83 ? 9.767 5.481 7.254 1.00 82.50 83 GLY A CA 1
ATOM 636 C C . GLY A 1 83 ? 9.954 5.385 8.773 1.00 82.50 83 GLY A C 1
ATOM 637 O O . GLY A 1 83 ? 9.653 6.341 9.489 1.00 82.50 83 GLY A O 1
ATOM 638 N N . ALA A 1 84 ? 10.495 4.270 9.272 1.00 83.00 84 ALA A N 1
ATOM 639 C CA . ALA A 1 84 ? 10.785 4.101 10.696 1.00 83.00 84 ALA A CA 1
ATOM 640 C C . ALA A 1 84 ? 11.862 5.084 11.188 1.00 83.00 84 ALA A C 1
ATOM 642 O O . ALA A 1 84 ? 11.707 5.684 12.252 1.00 83.00 84 ALA A O 1
ATOM 643 N N . SER A 1 85 ? 12.918 5.309 10.398 1.00 77.38 85 SER A N 1
ATOM 644 C CA . SER A 1 85 ? 13.955 6.294 10.717 1.00 77.38 85 SER A CA 1
ATOM 645 C C . SER A 1 85 ? 13.387 7.711 10.807 1.00 77.38 85 SER A C 1
ATOM 647 O O . SER A 1 85 ? 13.683 8.412 11.769 1.00 77.38 85 SER A O 1
ATOM 649 N N . SER A 1 86 ? 12.518 8.122 9.877 1.00 73.12 86 SER A N 1
ATOM 650 C CA . SER A 1 86 ? 11.867 9.440 9.936 1.00 73.12 86 SER A CA 1
ATOM 651 C C . SER A 1 86 ? 11.017 9.631 11.197 1.00 73.12 86 SER A C 1
ATOM 653 O O . SER A 1 86 ? 11.011 10.720 11.763 1.00 73.12 86 SER A O 1
ATOM 655 N N . SER A 1 87 ? 10.342 8.578 11.670 1.00 66.69 87 SER A N 1
ATOM 656 C CA . SER A 1 87 ? 9.553 8.629 12.910 1.00 66.69 87 SER A CA 1
ATOM 657 C C . SER A 1 87 ? 10.408 8.701 14.178 1.00 66.69 87 SER A C 1
ATOM 659 O O . SER A 1 87 ? 9.918 9.144 15.212 1.00 66.69 87 SER A O 1
ATOM 661 N N . MET A 1 88 ? 11.656 8.240 14.128 1.00 62.00 88 MET A N 1
ATOM 662 C CA . MET A 1 88 ? 12.550 8.205 15.287 1.00 62.00 88 MET A CA 1
ATOM 663 C C . MET A 1 88 ? 13.277 9.543 15.493 1.00 62.00 88 MET A C 1
ATOM 665 O O . MET A 1 88 ? 13.571 9.914 16.621 1.00 62.00 88 MET A O 1
ATOM 669 N N . LEU A 1 89 ? 13.514 10.299 14.415 1.00 58.00 89 LEU A N 1
ATOM 670 C CA . LEU A 1 89 ? 14.144 11.624 14.479 1.00 58.00 89 LEU A CA 1
ATOM 671 C C . LEU A 1 89 ? 13.229 12.690 15.101 1.00 58.00 89 LEU A C 1
ATOM 673 O O . LEU A 1 89 ? 13.719 13.611 15.738 1.00 58.00 89 LEU A O 1
ATOM 677 N N . VAL A 1 90 ? 11.908 12.556 14.957 1.00 55.94 90 VAL A N 1
ATOM 678 C CA . VAL A 1 90 ? 10.935 13.514 15.520 1.00 55.94 90 VAL A CA 1
ATOM 679 C C . VAL A 1 90 ? 10.697 13.347 17.025 1.00 55.94 90 VAL A C 1
ATOM 681 O O . VAL A 1 90 ? 10.070 14.206 17.630 1.00 55.94 90 VAL A O 1
ATOM 684 N N . ALA A 1 91 ? 11.173 12.259 17.636 1.00 55.78 91 ALA A N 1
ATOM 685 C CA . ALA A 1 91 ? 10.967 11.981 19.060 1.00 55.78 91 ALA A CA 1
ATOM 686 C C . ALA A 1 91 ? 12.080 12.533 19.974 1.00 55.78 91 ALA A C 1
ATOM 688 O O . ALA A 1 91 ? 11.926 12.484 21.190 1.00 55.78 91 ALA A O 1
ATOM 689 N N . ASN A 1 92 ? 13.181 13.047 19.411 1.00 52.50 92 ASN A N 1
ATOM 690 C CA . ASN A 1 92 ? 14.399 13.383 20.162 1.00 52.50 92 ASN A CA 1
ATOM 691 C C . ASN A 1 92 ? 14.722 14.893 20.237 1.00 52.50 92 ASN A C 1
ATOM 693 O O . ASN A 1 92 ? 15.798 15.236 20.711 1.00 52.50 92 ASN A O 1
ATOM 697 N N . ASP A 1 93 ? 13.844 15.793 19.780 1.00 50.69 93 ASP A N 1
ATOM 698 C CA . ASP A 1 93 ? 14.147 17.240 19.700 1.00 50.69 93 ASP A CA 1
ATOM 699 C C . ASP A 1 93 ? 13.801 18.044 20.978 1.00 50.69 93 ASP A C 1
ATOM 701 O O . ASP A 1 93 ? 13.989 19.253 21.000 1.00 50.69 93 ASP A O 1
ATOM 705 N N . ASP A 1 94 ? 13.322 17.404 22.055 1.00 51.44 94 ASP A N 1
ATOM 706 C CA . ASP A 1 94 ? 12.885 18.098 23.289 1.00 51.44 94 ASP A CA 1
ATOM 707 C C . ASP A 1 94 ? 13.919 18.088 24.437 1.00 51.44 94 ASP A C 1
ATOM 709 O O . ASP A 1 94 ? 13.590 18.444 25.562 1.00 51.44 94 ASP A O 1
ATOM 713 N N . ASP A 1 95 ? 15.175 17.700 24.184 1.00 48.97 95 ASP A N 1
ATOM 714 C CA . ASP A 1 95 ? 16.244 17.716 25.202 1.00 48.97 95 ASP A CA 1
ATOM 715 C C . ASP A 1 95 ? 17.365 18.694 24.799 1.00 48.97 95 ASP A C 1
ATOM 717 O O . ASP A 1 95 ? 18.522 18.334 24.564 1.00 48.97 95 ASP A O 1
ATOM 721 N N . VAL A 1 96 ? 17.002 19.977 24.672 1.00 51.97 96 VAL A N 1
ATOM 722 C CA . VAL A 1 96 ? 17.976 21.078 24.666 1.00 51.97 96 VAL A CA 1
ATOM 723 C C . VAL A 1 96 ? 18.509 21.217 26.090 1.00 51.97 96 VAL A C 1
ATOM 725 O O . VAL A 1 96 ? 17.929 21.895 26.935 1.00 51.97 96 VAL A O 1
ATOM 728 N N . ILE A 1 97 ? 19.631 20.552 26.352 1.00 54.16 97 ILE A N 1
ATOM 729 C CA . ILE A 1 97 ? 20.480 20.820 27.511 1.00 54.16 97 ILE A CA 1
ATOM 730 C C . ILE A 1 97 ? 20.966 22.274 27.454 1.00 54.16 97 ILE A C 1
ATOM 732 O O . ILE A 1 97 ? 21.868 22.628 26.694 1.00 54.16 97 ILE A O 1
ATOM 736 N N . ASP A 1 98 ? 20.330 23.116 28.265 1.00 42.88 98 ASP A N 1
ATOM 737 C CA . ASP A 1 98 ? 20.786 24.451 28.628 1.00 42.88 98 ASP A CA 1
ATOM 738 C C . ASP A 1 98 ? 22.199 24.346 29.218 1.00 42.88 98 ASP A C 1
ATOM 740 O O . ASP A 1 98 ? 22.405 23.853 30.328 1.00 42.88 98 ASP A O 1
ATOM 744 N N . ALA A 1 99 ? 23.201 24.744 28.437 1.00 53.56 99 ALA A N 1
ATOM 745 C C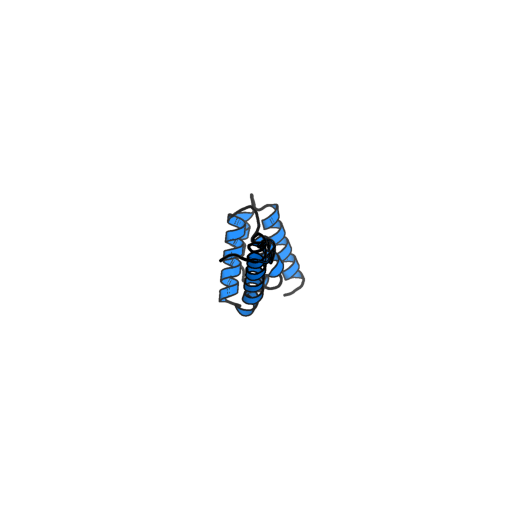A . ALA A 1 99 ? 24.565 24.889 28.913 1.00 53.56 99 ALA A CA 1
ATOM 746 C C . ALA A 1 99 ? 24.668 26.213 29.683 1.00 53.56 99 ALA A C 1
ATOM 748 O O . ALA A 1 99 ? 25.265 27.175 29.199 1.00 53.56 99 ALA A O 1
ATOM 749 N N . SER A 1 100 ? 24.064 26.257 30.871 1.00 51.81 100 SER A N 1
ATOM 750 C CA . SER A 1 100 ? 24.230 27.355 31.818 1.00 51.81 100 SER A CA 1
ATOM 751 C C . SER A 1 100 ? 25.690 27.389 32.298 1.00 51.81 100 SER A C 1
ATOM 753 O O . SER A 1 100 ? 26.158 26.524 33.036 1.00 51.81 100 SER A O 1
ATOM 755 N N . GLU A 1 101 ? 26.423 28.352 31.742 1.00 50.19 101 GLU A N 1
ATOM 756 C CA . GLU A 1 101 ? 27.428 29.214 32.377 1.00 50.19 101 GLU A CA 1
ATOM 757 C C . GLU A 1 101 ? 28.302 28.564 33.470 1.00 50.19 101 GLU A C 1
ATOM 759 O O . GLU A 1 101 ? 27.953 28.496 34.647 1.00 50.19 101 GLU A O 1
ATOM 764 N N . ARG A 1 102 ? 29.516 28.140 33.085 1.00 50.03 102 ARG A N 1
ATOM 765 C CA . ARG A 1 102 ? 30.637 28.047 34.030 1.00 50.03 102 ARG A CA 1
ATOM 766 C C . ARG A 1 102 ? 31.242 29.439 34.180 1.00 50.03 102 ARG A C 1
ATOM 768 O O . ARG A 1 102 ? 32.141 29.789 33.420 1.00 50.03 102 ARG A O 1
ATOM 775 N N . ASP A 1 103 ? 30.751 30.190 35.158 1.00 46.81 103 ASP A N 1
ATOM 776 C CA . ASP A 1 103 ? 31.488 31.323 35.709 1.00 46.81 103 ASP A CA 1
ATOM 777 C C . ASP A 1 103 ? 32.688 30.776 36.494 1.00 46.81 103 ASP A C 1
ATOM 779 O O . ASP A 1 103 ? 32.563 30.187 37.571 1.00 46.81 103 ASP A O 1
ATOM 783 N N . GLU A 1 104 ? 33.871 30.909 35.898 1.00 56.56 104 GLU A N 1
ATOM 784 C CA . GLU A 1 104 ? 35.139 30.840 36.614 1.00 56.56 104 GLU A CA 1
ATOM 785 C C . GLU A 1 104 ? 35.303 32.151 37.390 1.00 56.56 104 GLU A C 1
ATOM 787 O O . GLU A 1 104 ? 35.750 33.138 36.820 1.00 56.56 104 GLU A O 1
ATOM 792 N N . ASP A 1 105 ? 34.969 32.158 38.683 1.00 49.41 105 ASP A N 1
ATOM 793 C CA . ASP A 1 105 ? 35.388 33.231 39.591 1.00 49.41 105 ASP A CA 1
ATOM 794 C C . ASP A 1 105 ? 36.258 32.676 40.728 1.00 49.41 105 ASP A C 1
ATOM 796 O O . ASP A 1 105 ? 35.823 32.073 41.710 1.00 49.41 105 ASP A O 1
ATOM 800 N N . GLU A 1 106 ? 37.550 32.809 40.457 1.00 52.81 106 GLU A N 1
ATOM 801 C CA . GLU A 1 106 ? 38.639 33.274 41.307 1.00 52.81 106 GLU A CA 1
ATOM 802 C C . GLU A 1 106 ? 38.459 33.361 42.842 1.00 52.81 106 GLU A C 1
ATOM 804 O O . GLU A 1 106 ? 37.582 34.018 43.393 1.00 52.81 106 GLU A O 1
ATOM 809 N N . SER A 1 107 ? 39.527 32.895 43.502 1.00 47.81 107 SER A N 1
ATOM 810 C CA . SER A 1 107 ? 40.116 33.448 44.729 1.00 47.81 107 SER A CA 1
ATOM 811 C C . SER A 1 107 ? 39.738 32.835 46.082 1.00 47.81 107 SER A C 1
ATOM 813 O O . SER A 1 107 ? 38.632 32.946 46.590 1.00 47.81 107 SER A O 1
ATOM 815 N N . SER A 1 108 ? 40.799 32.324 46.716 1.00 51.53 108 SER A N 1
ATOM 816 C CA . SER A 1 108 ? 41.128 32.462 48.139 1.00 51.53 108 SER A CA 1
ATOM 817 C C . SER A 1 108 ? 40.064 32.086 49.172 1.00 51.53 108 SER A C 1
ATOM 819 O O . SER A 1 108 ? 39.159 32.858 49.471 1.00 51.53 108 SER A O 1
ATOM 821 N N . ASN A 1 109 ? 40.349 31.041 49.952 1.00 47.50 109 ASN A N 1
ATOM 822 C CA . ASN A 1 109 ? 40.825 31.292 51.315 1.00 47.50 109 ASN A CA 1
ATOM 823 C C . ASN A 1 109 ? 41.257 30.017 52.056 1.00 47.50 109 ASN A C 1
ATOM 825 O O . ASN A 1 109 ? 40.452 29.120 52.274 1.00 47.50 109 ASN A O 1
ATOM 829 N N . LYS A 1 110 ? 42.494 30.114 52.562 1.00 40.78 110 LYS A N 1
ATOM 830 C CA . LYS A 1 110 ? 42.985 29.683 53.882 1.00 40.78 110 LYS A CA 1
ATOM 831 C C . LYS A 1 110 ? 43.328 28.214 54.129 1.00 40.78 110 LYS A C 1
ATOM 833 O O . LYS A 1 110 ? 42.417 27.371 54.232 1.00 40.78 110 LYS A O 1
#

Radius of gyration: 23.79 Å; chains: 1; bounding box: 62×46×71 Å

Sequence (110 aa):
GTIGSVSATLRILGLLAKHADFLHDVIDQGLRVTNEHLWKDILPQLFARLSHPMKEVRESLLALLSRLCCSAPHAVVFQAVAGASSSMLVANDDDVIDASERDEDESSNK

InterPro domains:
  IPR011989 Armadillo-like helical [G3DSA:1.25.10.10] (5-90)
  IPR014009 PIK-related kinase, FAT domain [PS51189] (1-86)
  IPR016024 Armadillo-type fold [SSF48371] (8-75)
  IPR050517 DNA Damage Response and Repair Kinase [PTHR11139] (6-87)